Protein AF-A0A961PQK0-F1 (afdb_monomer_lite)

Radius of gyration: 17.53 Å; chains: 1; bounding box: 42×48×45 Å

Secondary structure (DSSP, 8-state):
----SSSEEEE-SHHHHHHHHHHHHHHHHHHHHHHHHHHHTTSS-HHHHHHHHHHHHHHHHHHHHHHHHTTTTT--SSS----EEEETTTT-PBPHHHHHHHHHHHHHHHHHHHT--

Sequence (117 aa):
MVEADHDHVGLTDTFASRRYFRKFETITGHLTRVAGVMRAEGVLSREEAKVLTRYLLAVSHSFRALSMKYLLAGRDTGRFSGSLSMDKRDSGFPVVAELMTMANDAQQAATHLANMP

Structure (mmCIF, N/CA/C/O backbone):
data_AF-A0A961PQK0-F1
#
_entry.id   AF-A0A961PQK0-F1
#
loop_
_atom_site.group_PDB
_atom_site.id
_atom_site.type_symbol
_atom_site.label_atom_id
_atom_site.label_alt_id
_atom_site.label_comp_id
_atom_site.label_asym_id
_atom_site.label_entity_id
_atom_site.label_seq_id
_atom_site.pdbx_PDB_ins_code
_atom_site.Cartn_x
_atom_site.Cartn_y
_atom_site.Cartn_z
_atom_site.occupancy
_atom_site.B_iso_or_equiv
_atom_site.auth_seq_id
_atom_site.auth_comp_id
_atom_site.auth_asym_id
_atom_site.auth_atom_id
_atom_site.pdbx_PDB_model_num
ATOM 1 N N . MET A 1 1 ? -4.138 26.599 -13.977 1.00 38.66 1 MET A N 1
ATOM 2 C CA . MET A 1 1 ? -3.397 25.450 -14.532 1.00 38.66 1 MET A CA 1
ATOM 3 C C . MET A 1 1 ? -2.625 24.855 -13.369 1.00 38.66 1 MET A C 1
ATOM 5 O O . MET A 1 1 ? -1.769 25.551 -12.846 1.00 38.66 1 MET A O 1
ATOM 9 N N . VAL A 1 2 ? -3.035 23.693 -12.852 1.00 47.41 2 VAL A N 1
ATOM 10 C CA . VAL A 1 2 ? -2.323 23.047 -11.735 1.00 47.41 2 VAL A CA 1
ATOM 11 C C . VAL A 1 2 ? -1.034 22.464 -12.302 1.00 47.41 2 VAL A C 1
ATOM 13 O O . VAL A 1 2 ? -1.061 21.772 -13.317 1.00 47.41 2 VAL A O 1
ATOM 16 N N . GLU A 1 3 ? 0.083 22.837 -11.697 1.00 45.38 3 GLU A N 1
ATOM 17 C CA . GLU A 1 3 ? 1.434 22.444 -12.078 1.00 45.38 3 GLU A CA 1
ATOM 18 C C . GLU A 1 3 ? 1.595 20.928 -11.859 1.00 45.38 3 GLU A C 1
ATOM 20 O O . GLU A 1 3 ? 1.566 20.450 -10.729 1.00 45.38 3 GLU A O 1
ATOM 25 N N . ALA A 1 4 ? 1.667 20.160 -12.950 1.00 54.72 4 ALA A N 1
ATOM 26 C CA . ALA A 1 4 ? 1.620 18.692 -12.940 1.00 54.72 4 ALA A CA 1
ATOM 27 C C . ALA A 1 4 ? 2.987 18.017 -12.704 1.00 54.72 4 ALA A C 1
ATOM 29 O O . ALA A 1 4 ? 3.091 16.793 -12.756 1.00 54.72 4 ALA A O 1
ATOM 30 N N . ASP A 1 5 ? 4.047 18.796 -12.494 1.00 56.16 5 ASP A N 1
ATOM 31 C CA . ASP A 1 5 ? 5.417 18.301 -12.664 1.00 56.16 5 ASP A CA 1
ATOM 32 C C . ASP A 1 5 ? 6.061 17.768 -11.364 1.00 56.16 5 ASP A C 1
ATOM 34 O O . ASP A 1 5 ? 7.163 17.236 -11.395 1.00 56.16 5 ASP A O 1
ATOM 38 N N . HIS A 1 6 ? 5.402 17.886 -10.200 1.00 64.19 6 HIS A N 1
ATOM 39 C CA . HIS A 1 6 ? 6.045 17.632 -8.890 1.00 64.19 6 HIS A CA 1
ATOM 40 C C . HIS A 1 6 ? 5.242 16.737 -7.927 1.00 64.19 6 HIS A C 1
ATOM 42 O O . HIS A 1 6 ? 5.519 16.677 -6.726 1.00 64.19 6 HIS A O 1
ATOM 48 N N . ASP A 1 7 ? 4.243 16.027 -8.438 1.00 78.12 7 ASP A N 1
ATOM 49 C CA . ASP A 1 7 ? 3.267 15.285 -7.626 1.00 78.12 7 ASP A CA 1
ATOM 50 C C . ASP A 1 7 ? 3.793 13.931 -7.199 1.00 78.12 7 ASP A C 1
ATOM 52 O O . ASP A 1 7 ? 3.400 13.375 -6.175 1.00 78.12 7 ASP A O 1
ATOM 56 N N . HIS A 1 8 ? 4.699 13.406 -8.011 1.00 80.88 8 HIS A N 1
ATOM 57 C CA . HIS A 1 8 ? 5.174 12.050 -7.927 1.00 80.88 8 HIS A CA 1
ATOM 58 C C . HIS A 1 8 ? 6.689 12.048 -7.809 1.00 80.88 8 HIS A C 1
ATOM 60 O O . HIS A 1 8 ? 7.381 12.905 -8.357 1.00 80.88 8 HIS A O 1
ATOM 66 N N . VAL A 1 9 ? 7.219 11.067 -7.090 1.00 82.75 9 VAL A N 1
ATOM 67 C CA . VAL A 1 9 ? 8.659 10.855 -6.987 1.00 82.75 9 VAL A CA 1
ATOM 68 C C . VAL A 1 9 ? 8.986 9.399 -7.273 1.00 82.75 9 VAL A C 1
ATOM 70 O O . VAL A 1 9 ? 8.370 8.487 -6.722 1.00 82.75 9 VAL A O 1
ATOM 73 N N . GLY A 1 10 ? 9.978 9.192 -8.138 1.00 82.62 10 GLY A N 1
ATOM 74 C CA . GLY A 1 10 ? 10.537 7.876 -8.412 1.00 82.62 10 GLY A CA 1
ATOM 75 C C . GLY A 1 10 ? 11.493 7.443 -7.301 1.00 82.62 10 GLY A C 1
ATOM 76 O O . GLY A 1 10 ? 12.483 8.119 -7.021 1.00 82.62 10 GLY A O 1
ATOM 77 N N . LEU A 1 11 ? 11.233 6.292 -6.690 1.00 81.44 11 LEU A N 1
ATOM 78 C CA . LEU A 1 11 ? 12.160 5.607 -5.798 1.00 81.44 11 LEU A CA 1
ATOM 79 C C . LEU A 1 11 ? 13.104 4.752 -6.646 1.00 81.44 11 LEU A C 1
ATOM 81 O O . LEU A 1 11 ? 12.784 3.633 -7.045 1.00 81.44 11 LEU A O 1
ATOM 85 N N . THR A 1 12 ? 14.262 5.322 -6.966 1.00 75.44 12 THR A N 1
ATOM 86 C CA . THR A 1 12 ? 15.302 4.686 -7.791 1.00 75.44 12 THR A CA 1
ATOM 87 C C . THR A 1 12 ? 16.286 3.857 -6.971 1.00 75.44 12 THR A C 1
ATOM 89 O O . THR A 1 12 ? 16.939 2.978 -7.517 1.00 75.44 12 THR A O 1
ATOM 92 N N . ASP A 1 13 ? 16.389 4.111 -5.666 1.00 80.94 13 ASP A N 1
ATOM 93 C CA . ASP A 1 13 ? 17.297 3.413 -4.756 1.00 80.94 13 ASP A CA 1
ATOM 94 C C . ASP A 1 13 ? 16.617 2.213 -4.068 1.00 80.94 13 ASP A C 1
ATOM 96 O O . ASP A 1 13 ? 15.477 2.296 -3.584 1.00 80.94 13 ASP A O 1
ATOM 100 N N . THR A 1 14 ? 17.341 1.093 -3.973 1.00 81.19 14 THR A N 1
ATOM 101 C CA . THR A 1 14 ? 16.860 -0.138 -3.331 1.00 81.19 14 THR A CA 1
ATOM 102 C C . THR A 1 14 ? 16.554 0.084 -1.848 1.00 81.19 14 THR A C 1
ATOM 104 O O . THR A 1 14 ? 15.543 -0.413 -1.339 1.00 81.19 14 THR A O 1
ATOM 107 N N . PHE A 1 15 ? 17.396 0.831 -1.123 1.00 85.56 15 PHE A N 1
ATOM 108 C CA . PHE A 1 15 ? 17.178 1.077 0.306 1.00 85.56 15 PHE A CA 1
ATOM 109 C C . PHE A 1 15 ? 15.984 2.004 0.549 1.00 85.56 15 PHE A C 1
ATOM 111 O O . PHE A 1 15 ? 15.182 1.744 1.452 1.00 85.56 15 PHE A O 1
ATOM 118 N N . ALA A 1 16 ? 15.820 3.040 -0.274 1.00 86.69 16 ALA A N 1
ATOM 119 C CA . ALA A 1 16 ? 14.670 3.932 -0.256 1.00 86.69 16 ALA A CA 1
ATOM 120 C C . ALA A 1 16 ? 13.363 3.171 -0.509 1.00 86.69 16 ALA A C 1
ATOM 122 O O . ALA A 1 16 ? 12.423 3.317 0.276 1.00 86.69 16 ALA A O 1
ATOM 123 N N . SER A 1 17 ? 13.334 2.297 -1.518 1.00 86.88 17 SER A N 1
ATOM 124 C CA . SER A 1 17 ? 12.174 1.456 -1.843 1.00 86.88 17 SER A CA 1
ATOM 125 C C . SER A 1 17 ? 11.821 0.503 -0.695 1.00 86.88 17 SER A C 1
ATOM 127 O O . SER A 1 17 ? 10.673 0.426 -0.260 1.00 86.88 17 SER A O 1
ATOM 129 N N . ARG A 1 18 ? 12.816 -0.171 -0.103 1.00 88.56 18 ARG A N 1
ATOM 130 C CA . ARG A 1 18 ? 12.600 -1.061 1.054 1.00 88.56 18 ARG A CA 1
ATOM 131 C C . ARG A 1 18 ? 12.080 -0.317 2.281 1.00 88.56 18 ARG A C 1
ATOM 133 O O . ARG A 1 18 ? 11.176 -0.802 2.959 1.00 88.56 18 ARG A O 1
ATOM 140 N N . ARG A 1 19 ? 12.643 0.858 2.575 1.00 91.69 19 ARG A N 1
ATOM 141 C CA . ARG A 1 19 ? 12.189 1.714 3.679 1.00 91.69 19 ARG A CA 1
ATOM 142 C C . ARG A 1 19 ? 10.752 2.180 3.455 1.00 91.69 19 ARG A C 1
ATOM 144 O O . ARG A 1 19 ? 9.969 2.174 4.400 1.00 91.69 19 ARG A O 1
ATOM 151 N N . TYR A 1 20 ? 10.418 2.551 2.223 1.00 92.06 20 TYR A N 1
ATOM 152 C CA . TYR A 1 20 ? 9.071 2.936 1.823 1.00 92.06 20 TYR A CA 1
ATOM 153 C C . TYR A 1 20 ? 8.055 1.818 2.095 1.00 92.06 20 TYR A C 1
ATOM 155 O O . TYR A 1 20 ? 7.113 2.029 2.856 1.00 92.06 20 TYR A O 1
ATOM 163 N N . PHE A 1 21 ? 8.286 0.605 1.583 1.00 92.88 21 PHE A N 1
ATOM 164 C CA . PHE A 1 21 ? 7.360 -0.512 1.804 1.00 92.88 21 PHE A CA 1
ATOM 165 C C . PHE A 1 21 ? 7.239 -0.899 3.281 1.00 92.88 21 PHE A C 1
ATOM 167 O O . PHE A 1 21 ? 6.127 -1.100 3.768 1.00 92.88 21 PHE A O 1
ATOM 174 N N . ARG A 1 22 ? 8.356 -0.915 4.024 1.00 94.06 22 ARG A N 1
ATOM 175 C CA . ARG A 1 22 ? 8.339 -1.172 5.473 1.00 94.06 22 ARG A CA 1
ATOM 176 C C . ARG A 1 22 ? 7.498 -0.141 6.227 1.00 94.06 22 ARG A C 1
ATOM 178 O O . ARG A 1 22 ? 6.757 -0.505 7.132 1.00 94.06 22 ARG A O 1
ATOM 185 N N . LYS A 1 23 ? 7.581 1.140 5.848 1.00 94.69 23 LYS A N 1
ATOM 186 C CA . LYS A 1 23 ? 6.775 2.205 6.463 1.00 94.69 23 LYS A CA 1
ATOM 187 C C . LYS A 1 23 ? 5.279 1.903 6.337 1.00 94.69 23 LYS A C 1
ATOM 189 O O . LYS A 1 23 ? 4.555 2.017 7.322 1.00 94.69 23 LYS A O 1
ATOM 194 N N . PHE A 1 24 ? 4.818 1.491 5.158 1.00 93.88 24 PHE A N 1
ATOM 195 C CA . PHE A 1 24 ? 3.401 1.191 4.933 1.00 93.88 24 PHE A CA 1
ATOM 196 C C . PHE A 1 24 ? 2.940 -0.123 5.564 1.00 93.88 24 PHE A C 1
ATOM 198 O O . PHE A 1 24 ? 1.813 -0.196 6.056 1.00 93.88 24 PHE A O 1
ATOM 205 N N . GLU A 1 25 ? 3.805 -1.132 5.634 1.00 94.12 25 GLU A N 1
ATOM 206 C CA . GLU A 1 25 ? 3.546 -2.340 6.422 1.00 94.12 25 GLU A CA 1
ATOM 207 C C . GLU A 1 25 ? 3.296 -1.989 7.898 1.00 94.12 25 GLU A C 1
ATOM 209 O O . GLU A 1 25 ? 2.270 -2.369 8.463 1.00 94.12 25 GLU A O 1
ATOM 214 N N . THR A 1 26 ? 4.161 -1.164 8.498 1.00 96.31 26 THR A N 1
ATOM 215 C CA . THR A 1 26 ? 3.978 -0.671 9.870 1.00 96.31 26 THR A CA 1
ATOM 216 C C . THR A 1 26 ? 2.676 0.126 10.025 1.00 96.31 26 THR A C 1
ATOM 218 O O . THR A 1 26 ? 1.902 -0.143 10.945 1.00 96.31 26 THR A O 1
ATOM 221 N N . ILE A 1 27 ? 2.392 1.075 9.124 1.00 95.25 27 ILE A N 1
ATOM 222 C CA . ILE A 1 27 ? 1.171 1.902 9.179 1.00 95.25 27 ILE A CA 1
ATOM 223 C C . ILE A 1 27 ? -0.090 1.033 9.106 1.00 95.25 27 ILE A C 1
ATOM 225 O O . ILE A 1 27 ? -0.969 1.152 9.958 1.00 95.25 27 ILE A O 1
ATOM 229 N N . THR A 1 28 ? -0.186 0.137 8.121 1.00 94.00 28 THR A N 1
ATOM 230 C CA . THR A 1 28 ? -1.376 -0.713 7.934 1.00 94.00 28 THR A CA 1
ATOM 231 C C . THR A 1 28 ? -1.573 -1.704 9.086 1.00 94.00 28 THR A C 1
ATOM 233 O O . THR A 1 28 ? -2.710 -1.935 9.514 1.00 94.00 28 THR A O 1
ATOM 236 N N . GLY A 1 29 ? -0.482 -2.210 9.672 1.00 94.25 29 GLY A N 1
ATOM 237 C CA . GLY A 1 29 ? -0.524 -2.999 10.904 1.00 94.25 29 GLY A CA 1
ATOM 238 C C . GLY A 1 29 ? -1.081 -2.210 12.095 1.00 94.25 29 GLY A C 1
ATOM 239 O O . GLY A 1 29 ? -1.971 -2.693 12.799 1.00 94.25 29 GLY A O 1
ATOM 240 N N . HIS A 1 30 ? -0.625 -0.968 12.293 1.00 96.56 30 HIS A N 1
ATOM 241 C CA . HIS A 1 30 ? -1.155 -0.100 13.349 1.00 96.56 30 HIS A CA 1
ATOM 242 C C . HIS A 1 30 ? -2.635 0.228 13.150 1.00 96.56 30 HIS A C 1
ATOM 244 O O . HIS A 1 30 ? -3.408 0.103 14.098 1.00 96.56 30 HIS A O 1
ATOM 250 N N . LEU A 1 31 ? -3.054 0.574 11.930 1.00 96.19 31 LEU A N 1
ATOM 251 C CA . LEU A 1 31 ? -4.458 0.870 11.628 1.00 96.19 31 LEU A CA 1
ATOM 252 C C . LEU A 1 31 ? -5.374 -0.329 11.902 1.00 96.19 31 LEU A C 1
ATOM 254 O O . LEU A 1 31 ? -6.475 -0.158 12.421 1.00 96.19 31 LEU A O 1
ATOM 258 N N . THR A 1 32 ? -4.903 -1.550 11.637 1.00 94.06 32 THR A N 1
ATOM 259 C CA . THR A 1 32 ? -5.661 -2.773 11.946 1.00 94.06 32 THR A CA 1
ATOM 260 C C . THR A 1 32 ? -5.869 -2.932 13.454 1.00 94.06 32 THR A C 1
ATOM 262 O O . THR A 1 32 ? -6.966 -3.273 13.899 1.00 94.06 32 THR A O 1
ATOM 265 N N . ARG A 1 33 ? -4.844 -2.628 14.263 1.00 94.94 33 ARG A N 1
ATOM 266 C CA . ARG A 1 33 ? -4.954 -2.629 15.729 1.00 94.94 33 ARG A CA 1
ATOM 267 C C . ARG A 1 33 ? -5.903 -1.539 16.231 1.00 94.94 33 ARG A C 1
ATOM 269 O O . ARG A 1 33 ? -6.727 -1.827 17.094 1.00 94.94 33 ARG A O 1
ATOM 276 N N . VAL A 1 34 ? -5.812 -0.325 15.684 1.00 96.75 34 VAL A N 1
ATOM 277 C CA . VAL A 1 34 ? -6.697 0.799 16.035 1.00 96.75 34 VAL A CA 1
ATOM 278 C C . VAL A 1 34 ? -8.157 0.451 15.746 1.00 96.75 34 VAL A C 1
ATOM 280 O O . VAL A 1 34 ? -8.994 0.627 16.623 1.00 96.75 34 VAL A O 1
ATOM 283 N N . ALA A 1 35 ? -8.461 -0.143 14.587 1.00 96.12 35 ALA A N 1
ATOM 284 C CA . ALA A 1 35 ? -9.816 -0.603 14.273 1.00 96.12 35 ALA A CA 1
ATOM 285 C C . ALA A 1 35 ? -10.342 -1.628 15.300 1.00 96.12 35 ALA A C 1
ATOM 287 O O . ALA A 1 35 ? -11.515 -1.596 15.673 1.00 96.12 35 ALA A O 1
ATOM 288 N N . GLY A 1 36 ? -9.470 -2.511 15.800 1.00 95.50 36 GLY A N 1
ATOM 289 C CA . GLY A 1 36 ? -9.803 -3.448 16.875 1.00 95.50 36 GLY A CA 1
ATOM 290 C C . GLY A 1 36 ? -10.131 -2.760 18.204 1.00 95.50 36 GLY A C 1
ATOM 291 O O . GLY A 1 36 ? -11.111 -3.128 18.849 1.00 95.50 36 GLY A O 1
ATOM 292 N N . VAL A 1 37 ? -9.349 -1.746 18.588 1.00 97.75 37 VAL A N 1
ATOM 293 C CA . VAL A 1 37 ? -9.584 -0.944 19.803 1.00 97.75 37 VAL A CA 1
ATOM 294 C C . VAL A 1 37 ? -10.878 -0.143 19.687 1.00 97.75 37 VAL A C 1
ATOM 296 O O . VAL A 1 37 ? -11.736 -0.260 20.552 1.00 97.75 37 VAL A O 1
ATOM 299 N N . MET A 1 38 ? -11.079 0.572 18.579 1.00 98.12 38 MET A N 1
ATOM 300 C CA . MET A 1 38 ? -12.291 1.364 18.345 1.00 98.12 38 MET A CA 1
ATOM 301 C C . MET A 1 38 ? -13.561 0.505 18.371 1.00 98.12 38 MET A C 1
ATOM 303 O O . MET A 1 38 ? -14.602 0.947 18.848 1.00 98.12 38 MET A O 1
ATOM 307 N N . ARG A 1 39 ? -13.488 -0.747 17.902 1.00 97.56 39 ARG A N 1
ATOM 308 C CA . ARG A 1 39 ? -14.586 -1.708 18.063 1.00 97.56 39 ARG A CA 1
ATOM 309 C C . ARG A 1 39 ? -14.817 -2.070 19.533 1.00 97.56 39 ARG A C 1
ATOM 311 O O . ARG A 1 39 ? -15.963 -2.136 19.965 1.00 97.56 39 ARG A O 1
ATOM 318 N N . ALA A 1 40 ? -13.755 -2.361 20.284 1.00 97.56 40 ALA A N 1
ATOM 319 C CA . ALA A 1 40 ? -13.855 -2.737 21.696 1.00 97.56 40 ALA A CA 1
ATOM 320 C C . ALA A 1 40 ? -14.415 -1.599 22.568 1.0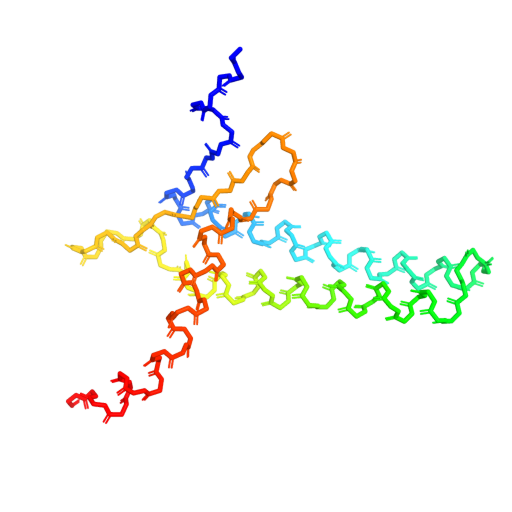0 97.56 40 ALA A C 1
ATOM 322 O O . ALA A 1 40 ? -15.157 -1.863 23.508 1.00 97.56 40 ALA A O 1
ATOM 323 N N . GLU A 1 41 ? -14.109 -0.351 22.216 1.00 98.00 41 GLU A N 1
ATOM 324 C CA . GLU A 1 41 ? -14.619 0.860 22.871 1.00 98.00 41 GLU A CA 1
ATOM 325 C C . GLU A 1 41 ? -16.032 1.256 22.402 1.00 98.00 41 GLU A C 1
ATOM 327 O O . GLU A 1 41 ? -16.600 2.222 22.903 1.00 98.00 41 GLU A O 1
ATOM 332 N N . GLY A 1 42 ? -16.618 0.525 21.447 1.00 97.38 42 GLY A N 1
ATOM 333 C CA . GLY A 1 42 ? -17.955 0.805 20.917 1.00 97.38 42 GLY A CA 1
ATOM 334 C C . GLY A 1 42 ? -18.028 1.989 19.947 1.00 97.38 42 GLY A C 1
ATOM 335 O O . GLY A 1 42 ? -19.124 2.380 19.559 1.00 97.38 42 GLY A O 1
ATOM 336 N N . VAL A 1 43 ? -16.885 2.540 19.524 1.00 98.25 43 VAL A N 1
ATOM 337 C CA . VAL A 1 43 ? -16.800 3.603 18.506 1.00 98.25 43 VAL A CA 1
ATOM 338 C C . VAL A 1 43 ? -17.129 3.064 17.112 1.00 98.25 43 VAL A C 1
ATOM 340 O O . VAL A 1 43 ? -17.721 3.771 16.305 1.00 98.25 43 VAL A O 1
ATOM 343 N N . LEU A 1 44 ? -16.749 1.813 16.826 1.00 97.94 44 LEU A N 1
ATOM 344 C CA . LEU A 1 44 ? -17.101 1.113 15.589 1.00 97.94 44 LEU A CA 1
ATOM 345 C C . LEU A 1 44 ? -18.028 -0.066 15.873 1.00 97.94 44 LEU A C 1
ATOM 347 O O . LEU A 1 44 ? -17.765 -0.888 16.755 1.00 97.94 44 LEU A O 1
ATOM 351 N N . SER A 1 45 ? -19.052 -0.220 15.039 1.00 98.31 45 SER A N 1
ATOM 352 C CA . SER A 1 45 ? -19.832 -1.452 14.966 1.00 98.31 45 SER A CA 1
ATOM 353 C C . SER A 1 45 ? -18.979 -2.629 14.477 1.00 98.31 45 SER A C 1
ATOM 355 O O . SER A 1 45 ? -17.879 -2.485 13.924 1.00 98.31 45 SER A O 1
ATOM 3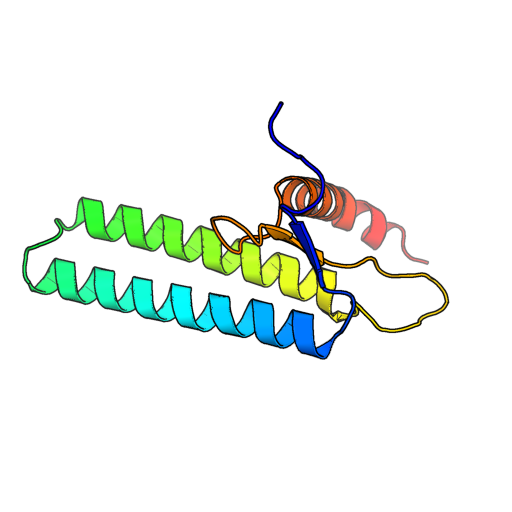57 N N . ARG A 1 46 ? -19.498 -3.848 14.655 1.00 97.12 46 ARG A N 1
ATOM 358 C CA . ARG A 1 46 ? -18.844 -5.066 14.159 1.00 97.12 46 ARG A CA 1
ATOM 359 C C . ARG A 1 46 ? -18.700 -5.034 12.636 1.00 97.12 46 ARG A C 1
ATOM 361 O O . ARG A 1 46 ? -17.677 -5.475 12.111 1.00 97.12 46 ARG A O 1
ATOM 368 N N . GLU A 1 47 ? -19.717 -4.540 11.945 1.00 98.06 47 GLU A N 1
ATOM 369 C CA . GLU A 1 47 ? -19.794 -4.440 10.494 1.00 98.06 47 GLU A CA 1
ATOM 3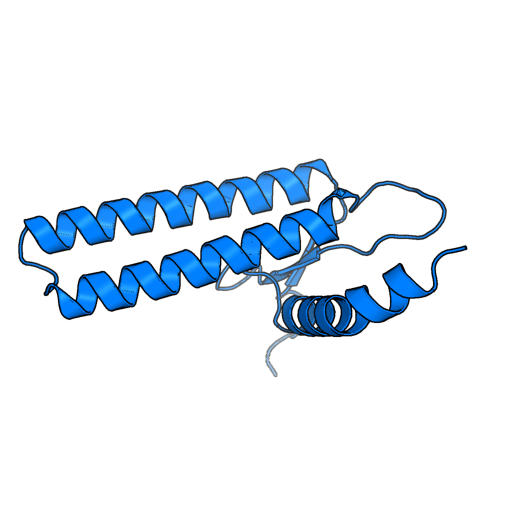70 C C . GLU A 1 47 ? -18.782 -3.423 9.961 1.00 98.06 47 GLU A C 1
ATOM 372 O O . GLU A 1 47 ? -18.013 -3.757 9.059 1.00 98.06 47 GLU A O 1
ATOM 377 N N . GLU A 1 48 ? -18.702 -2.232 10.559 1.00 97.88 48 GLU A N 1
ATOM 378 C CA . GLU A 1 48 ? -17.716 -1.209 10.182 1.00 97.88 48 GLU A CA 1
ATOM 379 C C . GLU A 1 48 ? -16.288 -1.698 10.411 1.00 97.88 48 GLU A C 1
ATOM 381 O O . GLU A 1 48 ? -15.458 -1.624 9.503 1.00 97.88 48 GLU A O 1
ATOM 386 N N . ALA A 1 49 ? -16.009 -2.283 11.582 1.00 97.06 49 ALA A N 1
ATOM 387 C CA . ALA A 1 49 ? -14.699 -2.853 11.879 1.00 97.06 49 ALA A CA 1
ATOM 388 C C . ALA A 1 49 ? -14.321 -3.941 10.861 1.00 97.06 49 ALA A C 1
ATOM 390 O O . ALA A 1 49 ? -13.203 -3.956 10.349 1.00 97.06 49 ALA A O 1
ATOM 391 N N . LYS A 1 50 ? -15.268 -4.817 10.494 1.00 96.56 50 LYS A N 1
ATOM 392 C CA . LYS A 1 50 ? -15.056 -5.854 9.473 1.00 96.56 50 LYS A CA 1
ATOM 393 C C . LYS A 1 50 ? -14.728 -5.251 8.105 1.00 96.56 50 LYS A C 1
ATOM 395 O O . LYS A 1 50 ? -13.816 -5.737 7.435 1.00 96.56 50 LYS A O 1
ATOM 400 N N . VAL A 1 51 ? -15.466 -4.227 7.674 1.00 97.50 51 VAL A N 1
ATOM 401 C CA . VAL A 1 51 ? -15.240 -3.557 6.384 1.00 97.50 51 VAL A CA 1
ATOM 402 C C . VAL A 1 51 ? -13.874 -2.871 6.364 1.00 97.50 51 VAL A C 1
ATOM 404 O O . VAL A 1 51 ? -13.107 -3.084 5.423 1.00 97.50 51 VAL A O 1
ATOM 407 N N . LEU A 1 52 ? -13.536 -2.123 7.416 1.00 96.25 52 LEU A N 1
ATOM 408 C CA . LEU A 1 52 ? -12.250 -1.439 7.546 1.00 96.25 52 LEU A CA 1
ATOM 409 C C . LEU A 1 52 ? -11.080 -2.423 7.539 1.00 96.25 52 LEU A C 1
ATOM 411 O O . LEU A 1 52 ? -10.155 -2.264 6.745 1.00 96.25 52 LEU A O 1
ATOM 415 N N . THR A 1 53 ? -11.136 -3.487 8.347 1.00 94.75 53 THR A N 1
ATOM 416 C CA . THR A 1 53 ? -10.090 -4.518 8.355 1.00 94.75 53 THR A CA 1
ATOM 417 C C . THR A 1 53 ? -9.935 -5.177 6.984 1.00 94.75 53 THR A C 1
ATOM 419 O O . THR A 1 53 ? -8.810 -5.410 6.548 1.00 94.75 53 THR A O 1
ATOM 422 N N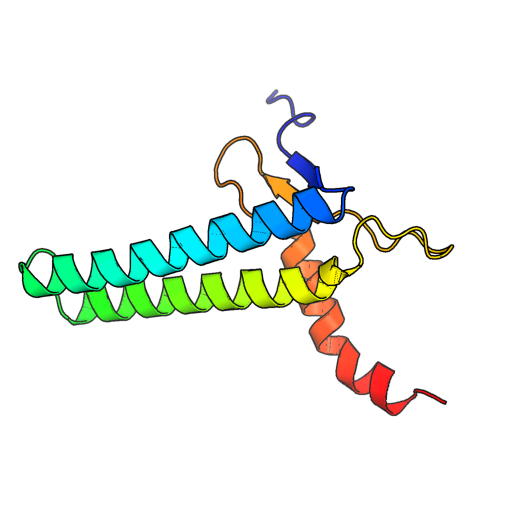 . ARG A 1 54 ? -11.033 -5.434 6.259 1.00 96.31 54 ARG A N 1
ATOM 423 C CA . ARG A 1 54 ? -10.963 -6.005 4.905 1.00 96.31 54 ARG A CA 1
ATOM 424 C C . ARG A 1 54 ? -10.227 -5.082 3.932 1.00 96.31 54 ARG A C 1
ATOM 426 O O . ARG A 1 54 ? -9.399 -5.565 3.163 1.00 96.31 54 ARG A O 1
ATOM 433 N N . TYR A 1 55 ? -10.504 -3.779 3.964 1.00 96.31 55 TYR A N 1
ATOM 434 C CA . TYR A 1 55 ? -9.796 -2.819 3.113 1.00 96.31 55 TYR A CA 1
ATOM 435 C C . TYR A 1 55 ? -8.326 -2.674 3.504 1.00 96.31 55 TYR A C 1
ATOM 437 O O . TYR A 1 55 ? -7.470 -2.688 2.623 1.00 96.31 55 TYR A O 1
ATOM 445 N N . LEU A 1 56 ? -8.014 -2.617 4.801 1.00 95.31 56 LEU A N 1
ATOM 446 C CA . LEU A 1 56 ? -6.630 -2.565 5.277 1.00 95.31 56 LEU A CA 1
ATOM 447 C C . LEU A 1 56 ? -5.826 -3.782 4.810 1.00 95.31 56 LEU A C 1
ATOM 449 O O . LEU A 1 56 ? -4.723 -3.616 4.299 1.00 95.31 56 LEU A O 1
ATOM 453 N N . LEU A 1 57 ? -6.403 -4.986 4.888 1.00 94.62 57 LEU A N 1
ATOM 454 C CA . LEU A 1 57 ? -5.773 -6.202 4.368 1.00 94.62 57 LEU A CA 1
ATOM 455 C C . LEU A 1 57 ? -5.541 -6.135 2.854 1.00 94.62 57 LEU A C 1
ATOM 457 O O . LEU A 1 57 ? -4.458 -6.485 2.386 1.00 94.62 57 LEU A O 1
ATOM 461 N N . ALA A 1 58 ? -6.523 -5.657 2.083 1.00 94.62 58 ALA A N 1
ATOM 462 C CA . ALA A 1 58 ? -6.376 -5.496 0.636 1.00 94.62 58 ALA A CA 1
ATOM 463 C C . ALA A 1 58 ? -5.248 -4.509 0.277 1.00 94.62 58 ALA A C 1
ATOM 465 O O . ALA A 1 58 ? -4.442 -4.780 -0.619 1.00 94.62 58 ALA A O 1
ATOM 466 N N . VAL A 1 59 ? -5.136 -3.402 1.018 1.00 93.88 59 VAL A N 1
ATOM 467 C CA . VAL A 1 59 ? -4.039 -2.436 0.871 1.00 93.88 59 VAL A CA 1
ATOM 468 C C . VAL A 1 59 ? -2.701 -3.084 1.236 1.00 93.88 59 VAL A C 1
ATOM 470 O O . VAL A 1 59 ? -1.778 -3.047 0.424 1.00 93.88 59 VAL A O 1
ATOM 473 N N . SER A 1 60 ? -2.586 -3.755 2.389 1.00 94.06 60 SER A N 1
ATOM 474 C CA . SER A 1 60 ? -1.349 -4.445 2.789 1.00 94.06 60 SER A CA 1
ATOM 475 C C . SER A 1 60 ? -0.901 -5.477 1.750 1.00 94.06 60 SER A C 1
ATOM 477 O O . SER A 1 60 ? 0.283 -5.552 1.420 1.00 94.06 60 SER A O 1
ATOM 479 N N . HIS A 1 61 ? -1.830 -6.253 1.183 1.00 93.75 61 HIS A N 1
ATOM 480 C CA . HIS A 1 61 ? -1.512 -7.211 0.124 1.00 93.75 61 HIS A CA 1
ATOM 481 C C . HIS A 1 61 ? -1.030 -6.534 -1.163 1.00 93.75 61 HIS A C 1
ATOM 483 O O . HIS A 1 61 ? -0.075 -7.023 -1.766 1.00 93.75 61 HIS A O 1
ATOM 489 N N . SER A 1 62 ? -1.624 -5.401 -1.541 1.00 92.56 62 SER A N 1
ATOM 490 C CA . SER A 1 62 ? -1.205 -4.624 -2.715 1.00 92.56 62 SER A CA 1
ATOM 491 C C . SER A 1 62 ? 0.217 -4.080 -2.550 1.00 92.56 62 SER A C 1
ATOM 493 O O . SER A 1 62 ? 1.056 -4.251 -3.432 1.00 92.56 62 SER A O 1
ATOM 495 N N . PHE A 1 63 ? 0.532 -3.513 -1.381 1.00 92.75 63 PHE A N 1
ATOM 496 C CA . PHE A 1 63 ? 1.884 -3.039 -1.065 1.00 92.75 63 PHE A CA 1
ATOM 497 C C . PHE A 1 63 ? 2.908 -4.176 -1.041 1.00 92.75 63 PHE A C 1
ATOM 499 O O . PHE A 1 63 ? 4.020 -4.009 -1.538 1.00 92.75 63 PHE A O 1
ATOM 506 N N . ARG A 1 64 ? 2.540 -5.349 -0.512 1.00 91.94 64 ARG A N 1
ATOM 507 C CA . ARG A 1 64 ? 3.411 -6.531 -0.525 1.00 91.94 64 ARG A CA 1
ATOM 508 C C . ARG A 1 64 ? 3.674 -7.041 -1.944 1.00 91.94 64 ARG A C 1
ATOM 510 O O . ARG A 1 64 ? 4.790 -7.437 -2.248 1.00 91.94 64 ARG A O 1
ATOM 517 N N . ALA A 1 65 ? 2.668 -7.053 -2.814 1.00 91.56 65 ALA A N 1
ATOM 518 C CA . ALA A 1 65 ? 2.852 -7.475 -4.201 1.00 91.56 65 ALA A CA 1
ATOM 519 C C . ALA A 1 65 ? 3.790 -6.516 -4.957 1.00 91.56 65 ALA A C 1
ATOM 521 O O . ALA A 1 65 ? 4.740 -6.959 -5.605 1.00 91.56 65 ALA A O 1
ATOM 522 N N . LEU A 1 66 ? 3.600 -5.205 -4.784 1.00 90.25 66 LEU A N 1
ATOM 523 C CA . LEU A 1 66 ? 4.496 -4.197 -5.348 1.00 90.25 66 LEU A CA 1
ATOM 524 C C . LEU A 1 66 ? 5.918 -4.307 -4.787 1.00 90.25 66 LEU A C 1
ATOM 526 O O . LEU A 1 66 ? 6.876 -4.196 -5.547 1.00 90.25 66 LEU A O 1
ATOM 530 N N . SER A 1 67 ? 6.087 -4.580 -3.490 1.00 88.56 67 SER A N 1
ATOM 531 C CA . SER A 1 67 ? 7.425 -4.733 -2.907 1.00 88.56 67 SER A CA 1
ATOM 532 C C . SER A 1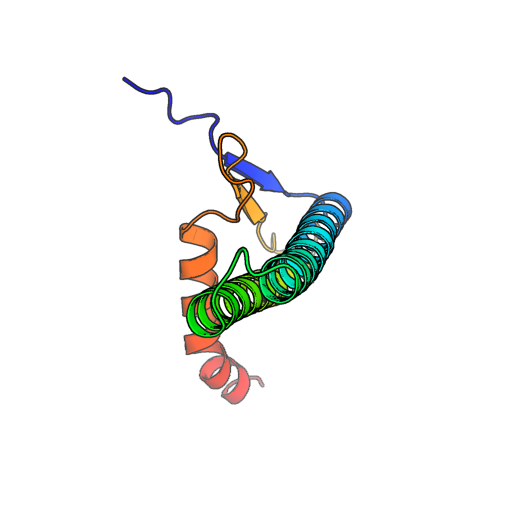 67 ? 8.195 -5.915 -3.495 1.00 88.56 67 SER A C 1
ATOM 534 O O . SER A 1 67 ? 9.412 -5.830 -3.644 1.00 88.56 67 SER A O 1
ATOM 536 N N . MET A 1 68 ? 7.493 -6.983 -3.887 1.00 87.31 68 MET A N 1
ATOM 537 C CA . MET A 1 68 ? 8.088 -8.118 -4.595 1.00 87.31 68 MET A CA 1
ATOM 538 C C . MET A 1 68 ? 8.480 -7.756 -6.030 1.00 87.31 68 MET A C 1
ATOM 540 O O . MET A 1 68 ? 9.579 -8.106 -6.455 1.00 87.31 68 MET A O 1
ATOM 544 N N . LYS A 1 69 ? 7.635 -7.013 -6.756 1.00 84.00 69 LYS A N 1
ATOM 545 C CA . LYS A 1 69 ? 7.958 -6.512 -8.103 1.00 84.00 69 LYS A CA 1
ATOM 546 C C . LYS A 1 69 ? 9.191 -5.601 -8.089 1.00 84.00 69 LYS A C 1
ATOM 548 O O . LYS A 1 69 ? 10.091 -5.753 -8.908 1.00 84.00 69 LYS A O 1
ATOM 553 N N . TYR A 1 70 ? 9.263 -4.702 -7.112 1.00 80.81 70 TYR A N 1
ATOM 554 C CA . TYR A 1 70 ? 10.349 -3.732 -6.959 1.00 80.81 70 TYR A CA 1
ATOM 555 C C . TYR A 1 70 ? 11.480 -4.219 -6.044 1.00 80.81 70 TYR A C 1
ATOM 557 O O . TYR A 1 70 ? 12.322 -3.425 -5.622 1.00 80.81 70 TYR A O 1
ATOM 565 N N . LEU A 1 71 ? 11.557 -5.525 -5.756 1.00 74.69 71 LEU A N 1
ATOM 566 C CA . LEU A 1 71 ? 12.581 -6.097 -4.873 1.00 74.69 71 LEU A CA 1
ATOM 567 C C . LEU A 1 71 ? 14.009 -5.822 -5.375 1.00 74.69 71 LEU A C 1
ATOM 569 O O . LEU A 1 71 ? 14.937 -5.707 -4.569 1.00 74.69 71 LEU A O 1
ATOM 573 N N . LEU A 1 72 ? 14.163 -5.712 -6.698 1.00 67.19 72 LEU A N 1
ATOM 574 C CA . LEU A 1 72 ? 15.416 -5.435 -7.402 1.00 67.19 72 LEU A CA 1
ATOM 575 C C . LEU A 1 72 ? 15.508 -3.994 -7.937 1.00 67.19 72 LEU A C 1
ATOM 577 O O . LEU A 1 72 ? 16.436 -3.694 -8.688 1.00 67.19 72 LEU A O 1
ATOM 581 N N . ALA A 1 73 ? 14.577 -3.104 -7.574 1.00 67.31 73 ALA A N 1
ATOM 582 C CA . ALA A 1 73 ? 14.641 -1.697 -7.970 1.00 67.31 73 ALA A CA 1
ATOM 583 C C . ALA A 1 73 ? 15.971 -1.074 -7.517 1.00 67.31 73 ALA A C 1
ATOM 585 O O . ALA A 1 73 ? 16.406 -1.304 -6.387 1.00 67.31 73 ALA A O 1
ATOM 586 N N . GLY A 1 74 ? 16.632 -0.327 -8.403 1.00 59.50 74 GLY A N 1
ATOM 587 C CA . GLY A 1 74 ? 17.948 0.277 -8.154 1.00 59.50 74 GLY A CA 1
ATOM 588 C C . GLY A 1 74 ? 19.149 -0.659 -8.299 1.00 59.50 74 GLY A C 1
ATOM 589 O O . GLY A 1 74 ? 20.281 -0.231 -8.087 1.00 59.50 74 GLY A O 1
ATOM 590 N N . ARG A 1 75 ? 18.938 -1.929 -8.673 1.00 61.41 75 ARG A N 1
ATOM 591 C CA . ARG A 1 75 ? 20.030 -2.855 -8.983 1.00 61.41 75 ARG A CA 1
ATOM 592 C C . ARG A 1 75 ? 20.360 -2.765 -10.472 1.00 61.41 75 ARG A C 1
ATOM 594 O O . ARG A 1 75 ? 19.532 -3.101 -11.317 1.00 61.41 75 ARG A O 1
ATOM 601 N N . ASP A 1 76 ? 21.572 -2.315 -10.778 1.00 53.59 76 ASP A N 1
ATOM 602 C CA . ASP A 1 76 ? 22.052 -2.138 -12.147 1.00 53.59 76 ASP A CA 1
ATOM 603 C C . ASP A 1 76 ? 22.363 -3.511 -12.770 1.00 53.59 76 ASP A C 1
ATOM 605 O O . ASP A 1 76 ? 23.451 -4.065 -12.630 1.00 53.59 76 ASP A O 1
ATOM 609 N N . THR A 1 77 ? 21.343 -4.142 -13.356 1.00 51.03 77 THR A N 1
ATOM 610 C CA . THR A 1 77 ? 21.436 -5.490 -13.951 1.00 51.03 77 THR A CA 1
ATOM 611 C C . THR A 1 77 ? 21.636 -5.448 -15.471 1.00 51.03 77 THR A C 1
ATOM 613 O O . THR A 1 77 ? 21.389 -6.434 -16.158 1.00 51.03 77 THR A O 1
ATOM 616 N N . GLY A 1 78 ? 22.048 -4.304 -16.030 1.00 48.84 78 GLY A N 1
ATOM 617 C CA . GLY A 1 78 ? 22.152 -4.093 -17.483 1.00 48.84 78 GLY A CA 1
ATOM 618 C C . GLY A 1 78 ? 20.800 -3.890 -18.188 1.00 48.84 78 GLY A C 1
ATOM 619 O O . GLY A 1 78 ? 20.756 -3.431 -19.327 1.00 48.84 78 GLY A O 1
ATOM 620 N N . ARG A 1 79 ? 19.684 -4.153 -17.497 1.00 51.00 79 ARG A N 1
ATOM 621 C CA . ARG A 1 79 ? 18.334 -3.674 -17.812 1.00 51.00 79 ARG A CA 1
ATOM 622 C C . ARG A 1 79 ? 17.823 -2.924 -16.587 1.00 51.00 79 ARG A C 1
ATOM 624 O O . ARG A 1 79 ? 17.751 -3.489 -15.501 1.00 51.00 79 ARG A O 1
ATOM 631 N N . PHE A 1 80 ? 17.493 -1.648 -16.745 1.00 53.12 80 PHE A N 1
ATOM 632 C CA . PHE A 1 80 ? 16.872 -0.863 -15.684 1.00 53.12 80 PHE A CA 1
ATOM 633 C C . PHE A 1 80 ? 15.524 -1.501 -15.310 1.00 53.12 80 PHE A C 1
ATOM 635 O O . PHE A 1 80 ? 14.586 -1.466 -16.103 1.00 53.12 80 PHE A O 1
ATOM 642 N N . SER A 1 81 ? 15.420 -2.083 -14.113 1.00 57.62 81 SER A N 1
ATOM 643 C CA . SER A 1 81 ? 14.200 -2.746 -13.611 1.00 57.62 81 SER A CA 1
ATOM 644 C C . SER A 1 81 ? 13.082 -1.771 -13.204 1.00 57.62 81 SER A C 1
ATOM 646 O O . SER A 1 81 ? 12.179 -2.143 -12.459 1.00 57.62 81 SER A O 1
ATOM 648 N N . GLY A 1 82 ? 13.130 -0.525 -13.680 1.00 65.31 82 GLY A N 1
ATOM 649 C CA . GLY A 1 82 ? 12.192 0.527 -13.301 1.00 65.31 82 GLY A CA 1
ATOM 650 C C . GLY A 1 82 ? 12.498 1.154 -11.937 1.00 65.31 82 GLY A C 1
ATOM 651 O O . GLY A 1 82 ? 13.222 0.599 -11.106 1.00 65.31 82 GLY A O 1
ATOM 652 N N . SER A 1 83 ? 11.913 2.324 -11.700 1.00 74.62 83 SER A N 1
ATOM 653 C CA . SER A 1 83 ? 11.774 2.941 -10.379 1.00 74.62 83 SER A CA 1
ATOM 654 C C . SER A 1 83 ? 10.300 2.930 -9.985 1.00 74.62 83 SER A C 1
ATOM 656 O O . SER A 1 83 ? 9.437 3.082 -10.844 1.00 74.62 83 SER A O 1
ATOM 658 N N . LEU A 1 84 ? 10.003 2.740 -8.696 1.00 84.06 84 LEU A N 1
ATOM 659 C CA . LEU A 1 84 ? 8.629 2.835 -8.198 1.00 84.06 84 LEU A CA 1
ATOM 660 C C . LEU A 1 84 ? 8.230 4.308 -8.127 1.00 84.06 84 LEU A C 1
ATOM 662 O O . LEU A 1 84 ? 8.862 5.062 -7.388 1.00 84.06 84 LEU A O 1
ATOM 666 N N . SER A 1 85 ? 7.169 4.713 -8.814 1.00 87.75 85 SER A N 1
ATOM 667 C CA . SER A 1 85 ? 6.610 6.054 -8.663 1.00 87.75 85 SER A CA 1
ATOM 668 C C . SER A 1 85 ? 5.559 6.099 -7.548 1.00 87.75 85 SER A C 1
ATOM 670 O O . SER A 1 85 ? 4.611 5.308 -7.528 1.00 87.75 85 SER A O 1
ATOM 672 N N . MET A 1 86 ? 5.721 7.031 -6.607 1.00 89.25 86 MET A N 1
ATOM 673 C CA . MET A 1 86 ? 4.753 7.283 -5.534 1.00 89.25 86 MET A CA 1
ATOM 674 C C . MET A 1 86 ? 4.253 8.724 -5.560 1.00 89.25 86 MET A C 1
ATOM 676 O O . MET A 1 86 ? 5.016 9.638 -5.865 1.00 89.25 86 MET A O 1
ATOM 680 N N . ASP A 1 87 ? 2.999 8.923 -5.172 1.00 89.81 87 ASP A N 1
ATOM 681 C CA . ASP A 1 87 ? 2.425 10.234 -4.873 1.00 89.81 87 ASP A CA 1
ATOM 682 C C . ASP A 1 87 ? 3.090 10.819 -3.622 1.00 89.81 87 ASP A C 1
ATOM 684 O O . ASP A 1 87 ? 3.039 10.240 -2.539 1.00 89.81 87 ASP A O 1
ATOM 688 N N . LYS A 1 88 ? 3.758 11.959 -3.780 1.00 87.69 88 LYS A N 1
ATOM 689 C CA . LYS A 1 88 ? 4.473 12.665 -2.712 1.00 87.69 88 LYS A CA 1
ATOM 690 C C . LYS A 1 88 ? 3.623 13.767 -2.076 1.00 87.69 88 LYS A C 1
ATOM 692 O O . LYS A 1 88 ? 3.984 14.233 -0.994 1.00 87.69 88 LYS A O 1
ATOM 697 N N . ARG A 1 89 ? 2.553 14.215 -2.736 1.00 86.38 89 ARG A N 1
ATOM 698 C CA . ARG A 1 89 ? 1.759 15.366 -2.289 1.00 86.38 89 ARG A CA 1
ATOM 699 C C . ARG A 1 89 ? 0.653 14.965 -1.330 1.00 86.38 89 ARG A C 1
ATOM 701 O O . ARG A 1 89 ? 0.515 15.623 -0.303 1.00 86.38 89 ARG A O 1
ATOM 708 N N . ASP A 1 90 ? -0.053 13.877 -1.623 1.00 84.88 90 ASP A N 1
ATOM 709 C CA . ASP A 1 90 ? -1.244 13.508 -0.863 1.00 84.88 90 ASP A CA 1
ATOM 710 C C . ASP A 1 90 ? -1.021 12.222 -0.056 1.00 84.88 90 ASP A C 1
ATOM 712 O O . ASP A 1 90 ? -0.692 12.242 1.132 1.00 84.88 90 ASP A O 1
ATOM 716 N N . SER A 1 91 ? -1.202 11.073 -0.698 1.00 87.69 91 SER A N 1
ATOM 717 C CA . SER A 1 91 ? -1.383 9.784 -0.026 1.00 87.69 91 SER A CA 1
ATOM 718 C C . SER A 1 91 ? -0.080 9.105 0.398 1.00 87.69 91 SER A C 1
ATOM 720 O O . SER A 1 91 ? -0.072 8.275 1.313 1.00 87.69 91 SER A O 1
ATOM 722 N N . GLY A 1 92 ? 1.027 9.391 -0.291 1.00 90.56 92 GLY A N 1
ATOM 723 C CA . GLY A 1 92 ? 2.227 8.567 -0.186 1.00 90.56 92 GLY A CA 1
ATOM 724 C C . GLY A 1 92 ? 2.102 7.219 -0.903 1.00 90.56 92 GLY A C 1
ATOM 725 O O . GLY A 1 92 ? 3.004 6.395 -0.769 1.00 90.56 92 GLY A O 1
ATOM 726 N N . PHE A 1 93 ? 0.997 6.925 -1.594 1.00 92.88 93 PHE A N 1
ATOM 727 C CA . PHE A 1 93 ? 0.765 5.619 -2.213 1.00 92.88 93 PHE A CA 1
ATOM 728 C C . PHE A 1 93 ? 1.488 5.481 -3.559 1.00 92.88 93 PHE A C 1
ATOM 730 O O . PHE A 1 93 ? 1.848 6.482 -4.183 1.00 92.88 93 PHE A O 1
ATOM 737 N N . PRO A 1 94 ? 1.689 4.242 -4.040 1.00 91.44 94 PRO A N 1
ATOM 738 C CA . PRO A 1 94 ? 2.085 3.993 -5.417 1.00 91.44 94 PRO A CA 1
ATOM 739 C C . PRO A 1 94 ? 1.056 4.606 -6.364 1.00 91.44 94 PRO A C 1
ATOM 741 O O . PRO A 1 94 ? -0.149 4.509 -6.118 1.00 91.44 94 PRO A O 1
ATOM 744 N N . VAL A 1 95 ? 1.517 5.214 -7.453 1.00 90.88 95 VAL A N 1
ATOM 745 C CA . VAL A 1 95 ? 0.596 5.808 -8.430 1.00 90.88 95 VAL A CA 1
ATOM 746 C C . VAL A 1 95 ? -0.230 4.732 -9.132 1.00 90.88 95 VAL A C 1
ATOM 748 O O . VAL A 1 95 ? 0.183 3.577 -9.247 1.00 90.88 95 VAL A O 1
ATOM 751 N N . VAL A 1 96 ? -1.393 5.109 -9.667 1.00 87.94 96 VAL A N 1
ATOM 752 C CA . VAL A 1 96 ? -2.314 4.169 -10.334 1.00 87.94 96 VAL A CA 1
ATOM 753 C C . VAL A 1 96 ? -1.629 3.384 -11.458 1.00 87.94 96 VAL A C 1
ATOM 755 O O . VAL A 1 96 ? -1.886 2.192 -11.620 1.00 87.94 96 VAL A O 1
ATOM 758 N N . ALA A 1 97 ? -0.713 4.013 -12.199 1.00 87.06 97 ALA A N 1
ATOM 759 C CA . ALA A 1 97 ? 0.042 3.348 -13.260 1.00 87.06 97 ALA A CA 1
ATOM 760 C C . ALA A 1 97 ? 0.855 2.136 -12.756 1.00 87.06 97 ALA A C 1
ATOM 762 O O . ALA A 1 97 ? 0.952 1.128 -13.460 1.00 87.06 97 ALA A O 1
ATOM 763 N N . GLU A 1 98 ? 1.371 2.180 -11.523 1.00 88.50 98 GLU A N 1
ATOM 764 C CA . GLU A 1 98 ? 2.107 1.065 -10.909 1.00 88.50 98 GLU A CA 1
ATOM 765 C C . GLU A 1 98 ? 1.202 -0.138 -10.663 1.00 88.50 98 GLU A C 1
ATOM 767 O O . GLU A 1 98 ? 1.568 -1.281 -10.948 1.00 88.50 98 GLU A O 1
ATOM 772 N N . LEU A 1 99 ? -0.013 0.131 -10.180 1.00 88.69 99 LEU A N 1
ATOM 773 C CA . LEU A 1 99 ? -1.030 -0.887 -9.935 1.00 88.69 99 LEU A CA 1
ATOM 774 C C . LEU A 1 99 ? -1.494 -1.528 -11.243 1.00 88.69 99 LEU A C 1
ATOM 776 O O . LEU A 1 99 ? -1.589 -2.751 -11.319 1.00 88.69 99 LEU A O 1
ATOM 780 N N . MET A 1 100 ? -1.724 -0.722 -12.282 1.00 89.94 100 MET A N 1
ATOM 781 C CA . MET A 1 100 ? -2.128 -1.219 -13.601 1.00 89.94 100 MET A CA 1
ATOM 782 C C . MET A 1 100 ? -1.039 -2.082 -14.238 1.00 89.94 100 MET A C 1
ATOM 784 O O . MET A 1 100 ? -1.333 -3.152 -14.768 1.00 89.94 100 MET A O 1
ATOM 788 N N . THR A 1 101 ? 0.223 -1.661 -14.132 1.00 88.81 101 THR A N 1
ATOM 789 C CA . THR A 1 101 ? 1.349 -2.445 -14.651 1.00 88.81 101 THR A CA 1
ATOM 790 C C . THR A 1 101 ? 1.500 -3.754 -13.877 1.00 88.81 101 THR A C 1
ATOM 792 O O . THR A 1 101 ? 1.611 -4.808 -14.486 1.00 88.81 101 THR A O 1
ATOM 795 N N . MET A 1 102 ? 1.435 -3.724 -12.540 1.00 89.94 102 MET A N 1
ATOM 796 C CA . MET A 1 102 ? 1.472 -4.944 -11.721 1.00 89.94 102 MET A CA 1
ATOM 797 C C . MET A 1 102 ? 0.316 -5.901 -12.046 1.00 89.94 102 MET A C 1
ATOM 799 O O . MET A 1 102 ? 0.520 -7.111 -12.088 1.00 89.94 102 MET A O 1
ATOM 803 N N . ALA A 1 103 ? -0.892 -5.380 -12.276 1.00 89.88 103 ALA A N 1
ATOM 804 C CA . ALA A 1 103 ? -2.041 -6.196 -12.655 1.00 89.88 103 ALA A CA 1
ATOM 805 C C . ALA A 1 103 ? -1.827 -6.873 -14.016 1.00 89.88 103 ALA A C 1
ATOM 807 O O . ALA A 1 103 ? -2.123 -8.058 -14.164 1.00 89.88 103 ALA A O 1
ATOM 808 N N . ASN A 1 104 ? -1.266 -6.143 -14.984 1.00 90.50 104 ASN A N 1
ATOM 809 C CA . ASN A 1 104 ? -0.907 -6.688 -16.288 1.00 90.50 104 ASN A CA 1
ATOM 810 C C . ASN A 1 104 ? 0.167 -7.787 -16.165 1.00 90.50 104 ASN A C 1
ATOM 812 O O . ASN A 1 104 ? -0.033 -8.893 -16.667 1.00 90.50 104 ASN A O 1
ATOM 816 N N . ASP A 1 105 ? 1.240 -7.533 -15.408 1.00 87.69 105 ASP A N 1
ATOM 817 C CA . ASP A 1 105 ? 2.298 -8.518 -15.149 1.00 87.69 105 ASP A CA 1
ATOM 818 C C . ASP A 1 105 ? 1.729 -9.791 -14.506 1.00 87.69 105 ASP A C 1
ATOM 820 O O . ASP A 1 105 ? 2.045 -10.904 -14.923 1.00 87.69 105 ASP A O 1
ATOM 824 N N . ALA A 1 106 ? 0.840 -9.637 -13.520 1.00 89.44 106 ALA A N 1
ATOM 825 C CA . ALA A 1 106 ? 0.196 -10.756 -12.840 1.00 89.44 106 ALA A CA 1
ATOM 826 C C . ALA A 1 106 ? -0.686 -11.591 -13.782 1.00 89.44 106 ALA A C 1
ATOM 828 O O . ALA A 1 106 ? -0.700 -12.817 -13.668 1.00 89.44 106 ALA A O 1
ATOM 829 N N . GLN A 1 107 ? -1.392 -10.954 -14.725 1.00 92.69 107 GLN A N 1
ATOM 830 C CA . GLN A 1 107 ? -2.197 -11.655 -15.731 1.00 92.69 107 GLN A CA 1
ATOM 831 C C . GLN A 1 107 ? -1.336 -12.480 -16.692 1.00 92.69 107 GLN A C 1
ATOM 833 O O . GLN A 1 107 ? -1.731 -13.580 -17.072 1.00 92.69 107 GLN A O 1
ATOM 838 N N . GLN A 1 108 ? -0.164 -11.972 -17.077 1.00 91.88 108 GLN A N 1
ATOM 839 C CA . GLN A 1 108 ? 0.701 -12.645 -18.048 1.00 91.88 108 GLN A CA 1
ATOM 840 C C . GLN A 1 108 ? 1.682 -13.644 -17.415 1.00 91.88 108 GLN A C 1
ATOM 842 O O . GLN A 1 108 ? 2.218 -14.504 -18.116 1.00 91.88 108 GLN A O 1
ATOM 847 N N . ALA A 1 109 ? 1.925 -13.554 -16.103 1.00 90.94 109 ALA A N 1
ATOM 848 C CA . ALA A 1 109 ? 2.966 -14.311 -15.410 1.00 90.94 109 ALA 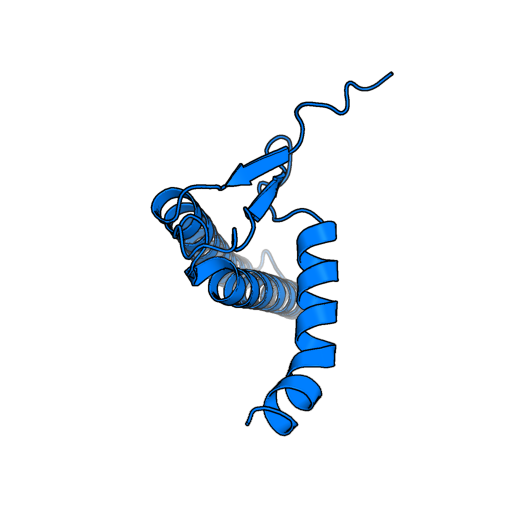A CA 1
ATOM 849 C C . ALA A 1 109 ? 2.891 -15.824 -15.663 1.00 90.94 109 ALA A C 1
ATOM 851 O O . ALA A 1 109 ? 3.906 -16.438 -15.976 1.00 90.94 109 ALA A O 1
ATOM 852 N N . ALA A 1 110 ? 1.703 -16.429 -15.576 1.00 92.75 110 ALA A N 1
ATOM 853 C CA . ALA A 1 110 ? 1.546 -17.873 -15.763 1.00 92.75 110 ALA A CA 1
ATOM 854 C C . ALA A 1 110 ? 1.952 -18.329 -17.175 1.00 92.75 110 ALA A C 1
ATOM 856 O O . ALA A 1 110 ? 2.672 -19.315 -17.321 1.00 92.75 110 ALA A O 1
ATOM 857 N N . THR A 1 111 ? 1.536 -17.590 -18.208 1.00 94.38 111 THR A N 1
ATOM 858 C CA . THR A 1 111 ? 1.892 -17.884 -19.602 1.00 94.38 111 THR A CA 1
ATOM 859 C C . THR A 1 111 ? 3.388 -17.719 -19.843 1.00 94.38 111 THR A C 1
ATOM 861 O O . THR A 1 111 ? 3.990 -18.569 -20.493 1.00 94.38 111 THR A O 1
ATOM 864 N N . HIS A 1 112 ? 4.008 -16.664 -19.309 1.00 91.25 112 HIS A N 1
ATOM 865 C CA . HIS A 1 112 ? 5.456 -16.466 -19.441 1.00 91.25 112 HIS A CA 1
ATOM 866 C C . HIS A 1 112 ? 6.247 -17.572 -18.739 1.00 91.25 112 HIS A C 1
ATOM 868 O O . HIS A 1 112 ? 7.177 -18.114 -19.327 1.00 91.25 112 HIS A O 1
ATOM 874 N N . LEU A 1 113 ? 5.848 -17.956 -17.522 1.00 92.19 113 LEU A N 1
ATOM 875 C CA . LEU A 1 113 ? 6.492 -19.033 -16.762 1.00 92.19 113 LEU A CA 1
ATOM 876 C C . LEU A 1 113 ? 6.371 -20.394 -17.458 1.00 92.19 113 LEU A C 1
ATOM 878 O O . LEU A 1 113 ? 7.328 -21.160 -17.459 1.00 92.19 113 LEU A O 1
ATOM 882 N N . ALA A 1 114 ? 5.225 -20.689 -18.076 1.00 95.94 114 ALA A N 1
ATOM 883 C CA . ALA A 1 114 ? 5.016 -21.940 -18.807 1.00 95.94 114 ALA A CA 1
ATOM 884 C C . ALA A 1 114 ? 5.885 -22.065 -20.072 1.00 95.94 114 ALA A C 1
ATOM 886 O O . ALA A 1 114 ? 6.112 -23.175 -20.541 1.00 95.94 114 ALA A O 1
ATOM 887 N N . ASN A 1 115 ? 6.359 -20.940 -20.618 1.00 93.44 115 ASN A N 1
ATOM 888 C CA . ASN A 1 115 ? 7.184 -20.882 -21.825 1.00 93.44 115 ASN A CA 1
ATOM 889 C C . ASN A 1 115 ? 8.664 -20.571 -21.523 1.00 93.44 115 ASN A C 1
ATOM 891 O O . ASN A 1 115 ? 9.408 -20.209 -22.436 1.00 93.44 115 ASN A O 1
ATOM 895 N N . MET A 1 116 ? 9.096 -20.668 -20.258 1.00 90.56 116 MET A N 1
ATOM 896 C CA . MET A 1 116 ? 10.515 -20.551 -19.914 1.00 90.56 116 MET A CA 1
ATOM 897 C C . MET A 1 116 ? 11.296 -21.776 -20.435 1.00 90.56 116 MET A C 1
ATOM 899 O O . MET A 1 116 ? 10.789 -22.892 -20.307 1.00 90.56 116 MET A O 1
ATOM 903 N N . PRO A 1 117 ? 12.483 -21.572 -21.042 1.00 81.62 117 PRO A N 1
ATOM 904 C CA . PRO A 1 117 ? 13.307 -22.643 -21.608 1.00 81.62 117 PRO A CA 1
ATOM 905 C C . PRO A 1 117 ? 13.902 -23.584 -20.555 1.00 81.62 117 PRO A C 1
ATOM 907 O O . PRO A 1 117 ? 14.119 -23.138 -19.403 1.00 81.62 117 PRO A O 1
#

Foldseek 3Di:
DPDPPPFKDFAQALVSLVVLLVVLLVVLVVQLVVLVVCCVVVVDPPVRSVVSNVVSVVQNVLSVLLCVLCNCRNPPPVDHSGTFMAGPPPDRHGDPVSSVVSVVCVVCVVVVVVPDD

pLDDT: mean 85.9, std 13.92, range [38.66, 98.31]